Protein AF-A0A969UF67-F1 (afdb_monomer_lite)

pLDDT: mean 74.46, std 15.71, range [41.19, 95.12]

Structure (mmCIF, N/CA/C/O backbone):
data_AF-A0A969UF67-F1
#
_entry.id   AF-A0A969UF67-F1
#
loop_
_atom_site.group_PDB
_atom_site.id
_atom_site.type_symbol
_atom_site.label_atom_id
_atom_site.label_alt_id
_atom_site.label_comp_id
_atom_site.label_asym_id
_atom_site.label_entity_id
_atom_site.label_seq_id
_atom_site.pdbx_PDB_ins_code
_atom_site.Cartn_x
_atom_site.Cartn_y
_atom_site.Cartn_z
_atom_site.occupancy
_atom_site.B_iso_or_equiv
_atom_site.auth_seq_id
_atom_site.auth_comp_id
_atom_site.auth_asym_id
_atom_site.auth_atom_id
_atom_site.pdbx_PDB_model_num
ATOM 1 N N . MET A 1 1 ? 3.416 -7.848 -2.454 1.00 58.00 1 MET A N 1
ATOM 2 C CA . MET A 1 1 ? 2.653 -6.579 -2.508 1.00 58.00 1 MET A CA 1
ATOM 3 C C . MET A 1 1 ? 2.759 -5.960 -3.895 1.00 58.00 1 MET A C 1
ATOM 5 O O . MET A 1 1 ? 1.726 -5.675 -4.475 1.00 58.00 1 MET A O 1
ATOM 9 N N . LEU A 1 2 ? 3.969 -5.862 -4.459 1.00 57.66 2 LEU A N 1
ATOM 10 C CA . LEU A 1 2 ? 4.208 -5.375 -5.827 1.00 57.66 2 LEU A CA 1
ATOM 11 C C . LEU A 1 2 ? 3.470 -6.168 -6.922 1.00 57.66 2 LEU A C 1
ATOM 13 O O . LEU A 1 2 ? 2.902 -5.563 -7.819 1.00 57.66 2 LEU A O 1
ATOM 17 N N . THR A 1 3 ? 3.374 -7.494 -6.796 1.00 62.31 3 THR A N 1
ATOM 18 C CA . THR A 1 3 ? 2.673 -8.382 -7.751 1.00 62.31 3 THR A CA 1
ATOM 19 C C . THR A 1 3 ? 1.154 -8.174 -7.843 1.00 62.31 3 THR A C 1
ATOM 21 O O . THR A 1 3 ? 0.510 -8.727 -8.725 1.00 62.31 3 THR A O 1
ATOM 24 N N . GLU A 1 4 ? 0.565 -7.409 -6.921 1.00 66.81 4 GLU A N 1
ATOM 25 C CA . GLU A 1 4 ? -0.887 -7.173 -6.826 1.00 66.81 4 GLU A CA 1
ATOM 26 C C . GLU A 1 4 ? -1.295 -5.804 -7.387 1.00 66.81 4 GLU A C 1
ATOM 28 O O . GLU A 1 4 ? -2.483 -5.504 -7.544 1.00 66.81 4 GLU A O 1
ATOM 33 N N . LEU A 1 5 ? -0.308 -4.946 -7.663 1.00 65.19 5 LEU A N 1
ATOM 34 C CA . LEU A 1 5 ? -0.516 -3.714 -8.407 1.00 65.19 5 LEU A CA 1
ATOM 35 C C . LEU A 1 5 ? -0.648 -4.082 -9.885 1.00 65.19 5 LEU A C 1
ATOM 37 O O . LEU A 1 5 ? 0.089 -4.918 -10.404 1.00 65.19 5 LEU A O 1
ATOM 41 N N . LYS A 1 6 ? -1.636 -3.496 -10.565 1.00 69.88 6 LYS A N 1
ATOM 42 C CA . LYS A 1 6 ? -1.894 -3.834 -11.966 1.00 69.88 6 LYS A CA 1
ATOM 43 C C . LYS A 1 6 ? -0.736 -3.292 -12.817 1.00 69.88 6 LYS A C 1
ATOM 45 O O . LYS A 1 6 ? -0.441 -2.107 -12.689 1.00 69.88 6 LYS A O 1
ATOM 50 N N . PRO A 1 7 ? -0.133 -4.084 -13.723 1.00 62.09 7 PRO A N 1
ATOM 51 C CA . PRO A 1 7 ? 0.987 -3.627 -14.554 1.00 62.09 7 PRO A CA 1
ATOM 52 C C . PRO A 1 7 ? 0.691 -2.337 -15.331 1.00 62.09 7 PRO A C 1
ATOM 54 O O . PRO A 1 7 ? 1.520 -1.440 -15.364 1.00 62.09 7 PRO A O 1
ATOM 57 N N . ARG A 1 8 ? -0.538 -2.193 -15.843 1.00 62.47 8 ARG A N 1
ATOM 58 C CA . ARG A 1 8 ? -1.009 -0.973 -16.515 1.00 62.47 8 ARG A CA 1
ATOM 59 C C . ARG A 1 8 ? -1.010 0.263 -15.609 1.00 62.47 8 ARG A C 1
ATOM 61 O O . ARG A 1 8 ? -0.645 1.342 -16.046 1.00 62.47 8 ARG A O 1
ATOM 68 N N . GLU A 1 9 ? -1.396 0.104 -14.345 1.00 66.62 9 GLU A N 1
ATOM 69 C CA . GLU A 1 9 ? -1.396 1.202 -13.367 1.00 66.62 9 GLU A CA 1
ATOM 70 C C . GLU A 1 9 ? 0.042 1.660 -13.071 1.00 66.62 9 GLU A C 1
ATOM 72 O O . GLU A 1 9 ? 0.305 2.852 -12.953 1.00 66.62 9 GLU A O 1
ATOM 77 N N . LEU A 1 10 ? 0.986 0.715 -13.011 1.00 65.56 10 LEU A N 1
ATOM 78 C CA . LEU A 1 10 ? 2.413 1.003 -12.844 1.00 65.56 10 LEU A CA 1
ATOM 79 C C . LEU A 1 10 ? 3.024 1.659 -14.088 1.00 65.56 10 LEU A C 1
ATOM 81 O O . LEU A 1 10 ? 3.838 2.567 -13.951 1.00 65.56 10 LEU A O 1
ATOM 85 N N . ALA A 1 11 ? 2.611 1.239 -15.283 1.00 60.62 11 ALA A N 1
ATOM 86 C CA . ALA A 1 11 ? 3.032 1.849 -16.538 1.00 60.62 11 ALA A CA 1
ATOM 87 C C . ALA A 1 11 ? 2.482 3.275 -16.715 1.00 60.62 11 ALA A C 1
ATOM 89 O O . ALA A 1 11 ? 3.193 4.146 -17.209 1.00 60.62 11 ALA A O 1
ATOM 90 N N . GLU A 1 12 ? 1.260 3.559 -16.251 1.00 65.75 12 GLU A N 1
ATOM 91 C CA . GLU A 1 12 ? 0.697 4.919 -16.215 1.00 65.75 12 GLU A CA 1
ATOM 92 C C . GLU A 1 12 ? 1.505 5.839 -15.284 1.00 65.75 12 GLU A C 1
ATOM 94 O O . GLU A 1 12 ? 1.814 6.975 -15.650 1.00 65.75 12 GLU A O 1
ATOM 99 N N . ILE A 1 13 ? 1.929 5.332 -14.121 1.00 64.00 13 ILE A N 1
ATOM 100 C CA . ILE A 1 13 ? 2.833 6.054 -13.211 1.00 64.00 13 ILE A CA 1
ATOM 101 C C . ILE A 1 13 ? 4.186 6.297 -13.890 1.00 64.00 13 ILE A C 1
ATOM 103 O O . ILE A 1 13 ? 4.686 7.417 -13.870 1.00 64.00 13 ILE A O 1
ATOM 107 N N . ALA A 1 14 ? 4.748 5.286 -14.550 1.00 59.44 14 ALA A N 1
ATOM 108 C CA . ALA A 1 14 ? 6.003 5.410 -15.287 1.00 59.44 14 ALA A CA 1
ATOM 109 C C . ALA A 1 14 ? 5.918 6.443 -16.426 1.00 59.44 14 ALA A C 1
ATOM 111 O O . ALA A 1 14 ? 6.830 7.238 -16.624 1.00 59.44 14 ALA A O 1
ATOM 112 N N . SER A 1 15 ? 4.789 6.463 -17.137 1.00 57.66 15 SER A N 1
ATOM 113 C CA . SER A 1 15 ? 4.546 7.340 -18.288 1.00 57.66 15 SER A CA 1
ATOM 114 C C . SER A 1 15 ? 4.296 8.795 -17.891 1.00 57.66 15 SER A C 1
ATOM 116 O O . SER A 1 15 ? 4.534 9.708 -18.680 1.00 57.66 15 SER A O 1
ATOM 118 N N . SER A 1 16 ? 3.819 9.036 -16.668 1.00 54.53 16 SER A N 1
ATOM 119 C CA . SER A 1 16 ? 3.577 10.388 -16.157 1.00 54.53 16 SER A CA 1
ATOM 120 C C . SER A 1 16 ? 4.854 11.209 -15.910 1.00 54.53 16 SER A C 1
ATOM 122 O O . SER A 1 16 ? 4.763 12.433 -15.829 1.00 54.53 16 SER A O 1
ATOM 124 N N . ASP A 1 17 ? 6.026 10.561 -15.878 1.00 54.22 17 ASP A N 1
ATOM 125 C CA . ASP A 1 17 ? 7.350 11.207 -15.849 1.00 54.22 17 ASP A CA 1
ATOM 126 C C . ASP A 1 17 ? 7.841 11.651 -17.249 1.00 54.22 17 ASP A C 1
ATOM 128 O O . ASP A 1 17 ? 8.952 12.160 -17.392 1.00 54.22 17 ASP A O 1
ATOM 132 N N . GLY A 1 18 ? 7.004 11.522 -18.290 1.00 50.91 18 GLY A N 1
ATOM 133 C CA . GLY A 1 18 ? 7.235 12.111 -19.616 1.00 50.91 18 GLY A CA 1
ATOM 134 C C . GLY A 1 18 ? 7.726 11.146 -20.697 1.00 50.91 18 GLY A C 1
ATOM 135 O O . GLY A 1 18 ? 7.812 11.548 -21.857 1.00 50.91 18 GLY A O 1
ATOM 136 N N . GLU A 1 19 ? 7.983 9.879 -20.367 1.00 55.28 19 GLU A N 1
ATOM 137 C CA . GLU A 1 19 ? 8.389 8.852 -21.331 1.00 55.28 19 GLU A CA 1
ATOM 138 C C . GLU A 1 19 ? 7.634 7.540 -21.089 1.00 55.28 19 GLU A C 1
ATOM 140 O O . GLU A 1 19 ? 7.644 6.981 -19.995 1.00 55.28 19 GLU A O 1
ATOM 145 N N . THR A 1 20 ? 6.967 7.035 -22.127 1.00 62.28 20 THR A N 1
ATOM 146 C CA . THR A 1 20 ? 6.230 5.768 -22.079 1.00 62.28 20 THR A CA 1
ATOM 147 C C . THR A 1 20 ? 7.204 4.592 -22.024 1.00 62.28 20 THR A C 1
ATOM 149 O O . THR A 1 20 ? 7.825 4.254 -23.032 1.00 62.28 20 THR A O 1
ATOM 152 N N . LEU A 1 21 ? 7.338 3.973 -20.851 1.00 70.19 21 LEU A N 1
ATOM 153 C CA . LEU A 1 21 ? 7.994 2.674 -20.680 1.00 70.19 21 LEU A CA 1
ATOM 154 C C . LEU A 1 21 ? 7.063 1.552 -21.157 1.00 70.19 21 LEU A C 1
ATOM 156 O O . LEU A 1 21 ? 5.859 1.610 -20.926 1.00 70.19 21 LEU A O 1
ATOM 160 N N . ASP A 1 22 ? 7.627 0.524 -21.794 1.00 76.69 22 ASP A N 1
ATOM 161 C CA . ASP A 1 22 ? 6.887 -0.672 -22.211 1.00 76.69 22 ASP A CA 1
ATOM 162 C C . ASP A 1 22 ? 6.265 -1.386 -20.993 1.00 76.69 22 ASP A C 1
ATOM 164 O O . ASP A 1 22 ? 6.967 -1.758 -20.045 1.00 76.69 22 ASP A O 1
ATOM 168 N N . ASP A 1 23 ? 4.948 -1.604 -21.028 1.00 72.31 23 ASP A N 1
ATOM 169 C CA . ASP A 1 23 ? 4.180 -2.332 -20.012 1.00 72.31 23 ASP A CA 1
ATOM 170 C C . ASP A 1 23 ? 4.804 -3.701 -19.687 1.00 72.31 23 ASP A C 1
ATOM 172 O O . ASP A 1 23 ? 4.804 -4.139 -18.530 1.00 72.31 23 ASP A O 1
ATOM 176 N N . GLU A 1 24 ? 5.354 -4.384 -20.696 1.00 79.75 24 GLU A N 1
ATOM 177 C CA . GLU A 1 24 ? 5.987 -5.694 -20.536 1.00 79.75 24 GLU A CA 1
ATOM 178 C C . GLU A 1 24 ? 7.323 -5.596 -19.785 1.00 79.75 24 GLU A C 1
ATOM 180 O O . GLU A 1 24 ? 7.614 -6.444 -18.937 1.00 79.75 24 GLU A O 1
ATOM 185 N N . LEU A 1 25 ? 8.105 -4.537 -20.018 1.00 81.81 25 LEU A N 1
ATOM 186 C CA . LEU A 1 25 ? 9.336 -4.267 -19.271 1.00 81.81 25 LEU A CA 1
ATOM 187 C C . LEU A 1 25 ? 9.029 -4.007 -17.794 1.00 81.81 25 LEU A C 1
ATOM 189 O O . LEU A 1 25 ? 9.652 -4.608 -16.915 1.00 81.81 25 LEU A O 1
ATOM 193 N N . VAL A 1 26 ? 8.039 -3.155 -17.516 1.00 77.94 26 VAL A N 1
ATOM 194 C CA . VAL A 1 26 ? 7.611 -2.843 -16.143 1.00 77.94 26 VAL A CA 1
ATOM 195 C C . VAL A 1 26 ? 7.131 -4.110 -15.435 1.00 77.94 26 VAL A C 1
ATOM 197 O O . VAL A 1 26 ? 7.557 -4.390 -14.312 1.00 77.94 26 VAL A O 1
ATOM 200 N N . ARG A 1 27 ? 6.310 -4.932 -16.105 1.00 81.00 27 ARG A N 1
ATOM 201 C CA . ARG A 1 27 ? 5.854 -6.223 -15.571 1.00 81.00 27 ARG A CA 1
ATOM 202 C C . ARG A 1 27 ? 7.028 -7.131 -15.208 1.00 81.00 27 ARG A C 1
ATOM 204 O O . ARG A 1 27 ? 7.050 -7.678 -14.105 1.00 81.00 27 ARG A O 1
ATOM 211 N N . ARG A 1 28 ? 8.000 -7.281 -16.114 1.00 83.56 28 ARG A N 1
ATOM 212 C CA . ARG A 1 28 ? 9.174 -8.141 -15.912 1.00 83.56 28 ARG A CA 1
ATOM 213 C C . ARG A 1 28 ? 10.002 -7.706 -14.712 1.00 83.56 28 ARG A C 1
ATOM 215 O O . ARG A 1 28 ? 10.332 -8.548 -13.882 1.00 83.56 28 ARG A O 1
ATOM 222 N N . VAL A 1 29 ? 10.276 -6.408 -14.568 1.00 84.81 29 VAL A N 1
ATOM 223 C CA . VAL A 1 29 ? 11.019 -5.894 -13.406 1.00 84.81 29 VAL A CA 1
ATOM 224 C C . VAL A 1 29 ? 10.256 -6.142 -12.104 1.00 84.81 29 VAL A C 1
ATOM 226 O O . VAL A 1 29 ? 10.835 -6.645 -11.143 1.00 84.81 29 VAL A O 1
ATOM 229 N N . CYS A 1 30 ? 8.945 -5.885 -12.068 1.00 77.69 30 CYS A N 1
ATOM 230 C CA . CYS A 1 30 ? 8.132 -6.142 -10.876 1.00 77.69 30 CYS A CA 1
ATOM 231 C C . CYS A 1 30 ? 8.069 -7.627 -10.480 1.00 77.69 30 CYS A C 1
ATOM 233 O O . CYS A 1 30 ? 7.968 -7.932 -9.290 1.00 77.69 30 CYS A O 1
ATOM 235 N N . ASN A 1 31 ? 8.160 -8.536 -11.452 1.00 81.12 31 ASN A N 1
ATOM 236 C CA . ASN A 1 31 ? 8.185 -9.983 -11.234 1.00 81.12 31 ASN A CA 1
ATOM 237 C C . ASN A 1 31 ? 9.597 -10.558 -11.022 1.00 81.12 31 ASN A C 1
ATOM 239 O O . ASN A 1 31 ? 9.726 -11.762 -10.815 1.00 81.12 31 ASN A O 1
ATOM 243 N N . SER A 1 32 ? 10.649 -9.728 -11.047 1.00 81.81 32 SER A N 1
ATOM 244 C CA . SER A 1 32 ? 12.052 -10.182 -11.005 1.00 81.81 32 SER A CA 1
ATOM 245 C C . SER A 1 32 ? 12.435 -11.117 -12.168 1.00 81.81 32 SER A C 1
ATOM 247 O O . SER A 1 32 ? 13.227 -12.044 -12.008 1.00 81.81 32 SER A O 1
ATOM 249 N N . GLU A 1 33 ? 11.863 -10.882 -13.349 1.00 85.69 33 GLU A N 1
ATOM 250 C CA . GLU A 1 33 ? 12.163 -11.602 -14.589 1.00 85.69 33 GLU A CA 1
ATOM 251 C C . GLU A 1 33 ? 13.336 -10.959 -15.355 1.00 85.69 33 GLU A C 1
ATOM 253 O O . GLU A 1 33 ? 13.739 -9.823 -15.101 1.00 85.69 33 GLU A O 1
ATOM 258 N N . SER A 1 34 ? 13.896 -11.684 -16.330 1.00 84.50 34 SER A N 1
ATOM 259 C CA . SER A 1 34 ? 15.023 -11.183 -17.126 1.00 84.50 34 SER A CA 1
ATOM 260 C C . SER A 1 34 ? 14.604 -10.080 -18.108 1.00 84.50 34 SER A C 1
ATOM 262 O O . SER A 1 34 ? 13.706 -10.259 -18.940 1.00 84.50 34 SER A O 1
ATOM 264 N N . ILE A 1 35 ? 15.331 -8.962 -18.049 1.00 86.00 35 ILE A N 1
ATOM 265 C CA . ILE A 1 35 ? 15.166 -7.772 -18.899 1.00 86.00 35 ILE A CA 1
ATOM 266 C C . ILE A 1 35 ? 16.348 -7.550 -19.857 1.00 86.00 35 ILE A C 1
ATOM 268 O O . ILE A 1 35 ? 16.471 -6.491 -20.459 1.00 86.00 35 ILE A O 1
ATOM 272 N N . GLY A 1 36 ? 17.215 -8.553 -20.039 1.00 85.31 36 GLY A N 1
ATOM 273 C CA . GLY A 1 36 ? 18.444 -8.422 -20.837 1.00 85.31 36 GLY A CA 1
ATOM 274 C C . GLY A 1 36 ? 18.242 -8.158 -22.337 1.00 85.31 36 GLY A C 1
ATOM 275 O O . GLY A 1 36 ? 19.208 -7.861 -23.030 1.00 85.31 36 GLY A O 1
ATOM 276 N N . ALA A 1 37 ? 17.008 -8.269 -22.839 1.00 86.38 37 ALA A N 1
ATOM 277 C CA . ALA A 1 37 ? 16.647 -7.928 -24.217 1.00 86.38 37 ALA A CA 1
ATOM 278 C C . ALA A 1 37 ? 16.404 -6.420 -24.431 1.00 86.38 37 ALA A C 1
ATOM 280 O O . ALA A 1 37 ? 16.350 -5.978 -25.575 1.00 86.38 37 ALA A O 1
ATOM 281 N N . TYR A 1 38 ? 16.252 -5.651 -23.349 1.00 85.81 38 TYR A N 1
ATOM 282 C CA . TYR A 1 38 ? 16.010 -4.208 -23.383 1.00 85.81 38 TYR A CA 1
ATOM 283 C C . TYR A 1 38 ? 17.323 -3.426 -23.349 1.00 85.81 38 TYR A C 1
ATOM 285 O O . TYR A 1 38 ? 18.352 -3.932 -22.889 1.00 85.81 38 TYR A O 1
ATOM 293 N N . THR A 1 39 ? 17.297 -2.178 -23.809 1.00 88.62 39 THR A N 1
ATOM 294 C CA . THR A 1 39 ? 18.471 -1.297 -23.775 1.00 88.62 39 THR A CA 1
ATOM 295 C C . THR A 1 39 ? 18.892 -0.979 -22.336 1.00 88.62 39 THR A C 1
ATOM 297 O O . THR A 1 39 ? 18.093 -1.044 -21.403 1.00 88.62 39 THR A O 1
ATOM 300 N N . ILE A 1 40 ? 20.162 -0.612 -22.132 1.00 87.00 40 ILE A N 1
ATOM 301 C CA . ILE A 1 40 ? 20.679 -0.269 -20.793 1.00 87.00 40 ILE A CA 1
ATOM 302 C C . ILE A 1 40 ? 19.894 0.905 -20.185 1.00 87.00 40 ILE A C 1
ATOM 304 O O . ILE A 1 40 ? 19.601 0.890 -18.991 1.00 87.00 40 ILE A O 1
ATOM 308 N N . GLU A 1 41 ? 19.515 1.891 -21.001 1.00 85.31 41 GLU A N 1
ATOM 309 C CA . GLU A 1 41 ? 18.721 3.043 -20.563 1.00 85.31 41 GLU A CA 1
ATOM 310 C C . GLU A 1 41 ? 17.328 2.622 -20.072 1.00 85.31 41 GLU A C 1
ATOM 312 O O . GLU A 1 41 ? 16.903 3.029 -18.991 1.00 85.31 41 GLU A O 1
ATOM 317 N N . GLU A 1 42 ? 16.636 1.755 -20.816 1.00 84.06 42 GLU A N 1
ATOM 318 C CA . GLU A 1 42 ? 15.334 1.207 -20.419 1.00 84.06 42 GLU A CA 1
ATOM 319 C C . GLU A 1 42 ? 15.428 0.390 -19.125 1.00 84.06 42 GLU A C 1
ATOM 321 O O . GLU A 1 42 ? 14.600 0.551 -18.227 1.00 84.06 42 GLU A O 1
ATOM 326 N N . GLN A 1 43 ? 16.468 -0.437 -18.983 1.00 87.00 43 GLN A N 1
ATOM 327 C CA . GLN A 1 43 ? 16.700 -1.212 -17.763 1.00 87.00 43 GLN A CA 1
ATOM 328 C C . GLN A 1 43 ? 16.924 -0.304 -16.545 1.00 87.00 43 GLN A C 1
ATOM 330 O O . GLN A 1 43 ? 16.366 -0.549 -15.475 1.00 87.00 43 GLN A O 1
ATOM 335 N N . GLN A 1 44 ? 17.720 0.761 -16.688 1.00 86.94 44 GLN A N 1
ATOM 336 C CA . GLN A 1 44 ? 17.967 1.721 -15.608 1.00 86.94 44 GLN A CA 1
ATOM 337 C C . GLN A 1 44 ? 16.688 2.445 -15.184 1.00 86.94 44 GLN A C 1
ATOM 339 O O . GLN A 1 44 ? 16.418 2.550 -13.986 1.00 86.94 44 GLN A O 1
ATOM 344 N N . LYS A 1 45 ? 15.877 2.892 -16.148 1.00 82.50 45 LYS A N 1
ATOM 345 C CA . LYS A 1 45 ? 14.589 3.546 -15.881 1.00 82.50 45 LYS A CA 1
ATOM 346 C C . LYS A 1 45 ? 13.612 2.604 -15.180 1.00 82.50 45 LYS A C 1
ATOM 348 O O . LYS A 1 45 ? 13.023 2.976 -14.167 1.00 82.50 45 LYS A O 1
ATOM 353 N N . ALA A 1 46 ? 13.489 1.367 -15.657 1.00 82.88 46 ALA A N 1
ATOM 354 C CA . ALA A 1 46 ? 12.612 0.375 -15.042 1.00 82.88 46 ALA A CA 1
ATOM 355 C C . ALA A 1 46 ? 13.049 0.027 -13.605 1.00 82.88 46 ALA A C 1
ATOM 357 O O . ALA A 1 46 ? 12.209 -0.085 -12.712 1.00 82.88 46 ALA A O 1
ATOM 358 N N . ASN A 1 47 ? 14.357 -0.054 -13.346 1.00 84.81 47 ASN A N 1
ATOM 359 C CA . ASN A 1 47 ? 14.889 -0.232 -11.992 1.00 84.81 47 ASN A CA 1
ATOM 360 C C . ASN A 1 47 ? 14.621 0.984 -11.090 1.00 84.81 47 ASN A C 1
ATOM 362 O O . ASN A 1 47 ? 14.268 0.815 -9.923 1.00 84.81 47 ASN A O 1
ATOM 366 N N . ALA A 1 48 ? 14.750 2.208 -11.610 1.00 84.88 48 ALA A N 1
ATOM 367 C CA . ALA A 1 48 ? 14.429 3.421 -10.859 1.00 84.88 48 ALA A CA 1
ATOM 368 C C . ALA A 1 48 ? 12.939 3.475 -10.480 1.00 84.88 48 ALA A C 1
ATOM 370 O O . ALA A 1 48 ? 12.605 3.740 -9.323 1.00 84.88 48 ALA A O 1
ATOM 371 N N . LEU A 1 49 ? 12.051 3.138 -11.421 1.00 81.94 49 LEU A N 1
ATOM 372 C CA . LEU A 1 49 ? 10.618 2.992 -11.167 1.00 81.94 49 LEU A CA 1
ATOM 373 C C . LEU A 1 49 ? 10.352 1.935 -10.090 1.00 81.94 49 LEU A C 1
ATOM 375 O O . LEU A 1 49 ? 9.590 2.181 -9.158 1.00 81.94 49 LEU A O 1
ATOM 379 N N . PHE A 1 50 ? 10.999 0.773 -10.181 1.00 84.62 50 PHE A N 1
ATOM 380 C CA . PHE A 1 50 ? 10.850 -0.293 -9.193 1.00 84.62 50 PHE A CA 1
ATOM 381 C C . PHE A 1 50 ? 11.210 0.176 -7.779 1.00 84.62 50 PHE A C 1
ATOM 383 O O . PHE A 1 50 ? 10.420 -0.012 -6.852 1.00 84.62 50 PHE A O 1
ATOM 390 N N . LEU A 1 51 ? 12.353 0.850 -7.620 1.00 87.19 51 LEU A N 1
ATOM 391 C CA . LEU A 1 51 ? 12.775 1.420 -6.337 1.00 87.19 51 LEU A CA 1
ATOM 392 C C . LEU A 1 51 ? 11.794 2.486 -5.833 1.00 87.19 51 LEU A C 1
ATOM 394 O O . LEU A 1 51 ? 11.487 2.531 -4.640 1.00 87.19 51 LEU A O 1
ATOM 398 N N . HIS A 1 52 ? 11.255 3.314 -6.732 1.00 84.44 52 HIS A N 1
ATOM 399 C CA . HIS A 1 52 ? 10.234 4.294 -6.376 1.00 84.44 52 HIS A CA 1
ATOM 400 C C . HIS A 1 52 ? 8.978 3.614 -5.814 1.00 84.44 52 HIS A C 1
ATOM 402 O O . HIS A 1 52 ? 8.513 3.960 -4.725 1.00 84.44 52 HIS A O 1
ATOM 408 N N . VAL A 1 53 ? 8.451 2.607 -6.516 1.00 84.75 53 VAL A N 1
ATOM 409 C CA . VAL A 1 53 ? 7.261 1.859 -6.090 1.00 84.75 53 VAL A CA 1
ATOM 410 C C . VAL A 1 53 ? 7.520 1.121 -4.775 1.00 84.75 53 VAL A C 1
ATOM 412 O O . VAL A 1 53 ? 6.667 1.151 -3.884 1.00 84.75 53 VAL A O 1
ATOM 415 N N . GLN A 1 54 ? 8.701 0.524 -4.605 1.00 87.62 54 GLN A N 1
ATOM 416 C CA . GLN A 1 54 ? 9.103 -0.127 -3.359 1.00 87.62 54 GLN A CA 1
ATOM 417 C C . GLN A 1 54 ? 9.099 0.859 -2.184 1.00 87.62 54 GLN A C 1
ATOM 419 O O . GLN A 1 54 ? 8.457 0.591 -1.168 1.00 87.62 54 GLN A O 1
ATOM 424 N N . SER A 1 55 ? 9.704 2.037 -2.351 1.00 89.31 55 SER A N 1
ATOM 425 C CA . SER A 1 55 ? 9.706 3.092 -1.331 1.00 89.31 55 SER A CA 1
ATOM 426 C C . SER A 1 55 ? 8.286 3.542 -0.953 1.00 89.31 55 SER A C 1
ATOM 428 O O . SER A 1 55 ? 7.991 3.791 0.222 1.00 89.31 55 SER A O 1
ATOM 430 N N . ARG A 1 56 ? 7.353 3.597 -1.920 1.00 88.44 56 ARG A N 1
ATOM 431 C CA . ARG A 1 56 ? 5.935 3.894 -1.639 1.00 88.44 56 ARG A CA 1
ATOM 432 C C . ARG A 1 56 ? 5.217 2.762 -0.909 1.00 88.44 56 ARG A C 1
ATOM 434 O O . ARG A 1 56 ? 4.355 3.052 -0.080 1.00 88.44 56 ARG A O 1
ATOM 441 N N . CYS A 1 57 ? 5.557 1.503 -1.183 1.00 89.31 57 CYS A N 1
ATOM 442 C CA . CYS A 1 57 ? 5.048 0.356 -0.427 1.00 89.31 57 CYS A CA 1
ATOM 443 C C . CYS A 1 57 ? 5.520 0.407 1.029 1.00 89.31 57 CYS A C 1
ATOM 445 O O . CYS A 1 57 ? 4.703 0.316 1.938 1.00 89.31 57 CYS A O 1
ATOM 447 N N . GLU A 1 58 ? 6.815 0.629 1.256 1.00 91.25 58 GLU A N 1
ATOM 448 C CA . GLU A 1 58 ? 7.396 0.740 2.600 1.00 91.25 58 GLU A CA 1
ATOM 449 C C . GLU A 1 58 ? 6.776 1.897 3.385 1.00 91.25 58 GLU A C 1
ATOM 451 O O . GLU A 1 58 ? 6.305 1.719 4.507 1.00 91.25 58 GLU A O 1
ATOM 456 N N . SER A 1 59 ? 6.665 3.067 2.752 1.00 91.00 59 SER A N 1
ATOM 457 C CA . SER A 1 59 ? 6.011 4.235 3.346 1.00 91.00 59 SER A CA 1
ATOM 458 C C . SER A 1 59 ? 4.534 3.998 3.675 1.00 91.00 59 SER A C 1
ATOM 460 O O . SER A 1 59 ? 3.991 4.677 4.543 1.00 91.00 59 SER A O 1
ATOM 462 N N . ALA A 1 60 ? 3.840 3.121 2.944 1.00 91.75 60 ALA A N 1
ATOM 463 C CA . ALA A 1 60 ? 2.455 2.757 3.236 1.00 91.75 60 ALA A CA 1
ATOM 464 C C . ALA A 1 60 ? 2.372 1.770 4.406 1.00 91.75 60 ALA A C 1
ATOM 466 O O . ALA A 1 60 ? 1.524 1.939 5.276 1.00 91.75 60 ALA A O 1
ATOM 467 N N . SER A 1 61 ? 3.276 0.790 4.467 1.00 91.00 61 SER A N 1
ATOM 468 C CA . SER A 1 61 ? 3.355 -0.154 5.586 1.00 91.00 61 SER A CA 1
ATOM 469 C C . SER A 1 61 ? 3.621 0.559 6.912 1.00 91.00 61 SER A C 1
ATOM 471 O O . SER A 1 61 ? 2.897 0.323 7.870 1.00 91.00 61 SER A O 1
ATOM 473 N N . ILE A 1 62 ? 4.568 1.505 6.943 1.00 92.12 62 ILE A N 1
ATOM 474 C CA . ILE A 1 62 ? 4.864 2.320 8.137 1.00 92.12 62 ILE A CA 1
ATOM 475 C C . ILE A 1 62 ? 3.621 3.087 8.610 1.00 92.12 62 ILE A C 1
ATOM 477 O O . ILE A 1 62 ? 3.359 3.193 9.806 1.00 92.12 62 ILE A O 1
ATOM 481 N N . GLU A 1 63 ? 2.840 3.628 7.674 1.00 94.00 63 GLU A N 1
ATOM 482 C CA . GLU A 1 63 ? 1.615 4.363 7.992 1.00 94.00 63 GLU A CA 1
ATOM 483 C C . GLU A 1 63 ? 0.545 3.446 8.597 1.00 94.00 63 GLU A C 1
ATOM 485 O O . GLU A 1 63 ? -0.044 3.785 9.623 1.00 94.00 63 GLU A O 1
ATOM 490 N N . VAL A 1 64 ? 0.341 2.261 8.012 1.00 92.38 64 VAL A N 1
ATOM 491 C CA . VAL A 1 64 ? -0.564 1.238 8.559 1.00 92.38 64 VAL A CA 1
ATOM 492 C C . VAL A 1 64 ? -0.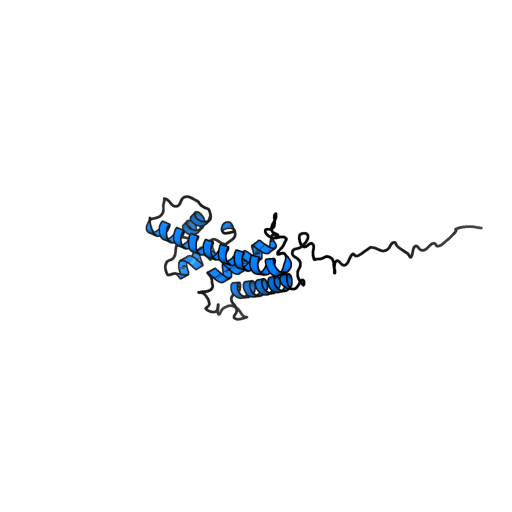113 0.807 9.957 1.00 92.38 64 VAL A C 1
ATOM 494 O O . VAL A 1 64 ? -0.932 0.780 10.876 1.00 92.38 64 VAL A O 1
ATOM 497 N N . ASP A 1 65 ? 1.179 0.535 10.146 1.00 91.00 65 ASP A N 1
ATOM 498 C CA . ASP A 1 65 ? 1.749 0.143 11.438 1.00 91.00 65 ASP A CA 1
ATOM 499 C C . ASP A 1 65 ? 1.541 1.225 12.507 1.00 91.00 65 ASP A C 1
ATOM 501 O O . ASP A 1 65 ? 1.249 0.899 13.657 1.00 91.00 65 ASP A O 1
ATOM 505 N N . GLY A 1 66 ? 1.588 2.507 12.131 1.00 91.88 66 GLY A N 1
ATOM 506 C CA . GLY A 1 66 ? 1.273 3.624 13.023 1.00 91.88 66 GLY A CA 1
ATOM 507 C C . GLY A 1 66 ? -0.153 3.568 13.583 1.00 91.88 66 GLY A C 1
ATOM 508 O O . GLY A 1 66 ? -0.346 3.717 14.789 1.00 91.88 66 GLY A O 1
ATOM 509 N N . TYR A 1 67 ? -1.153 3.288 12.740 1.00 91.81 67 TYR A N 1
ATOM 510 C CA . TYR A 1 67 ? -2.541 3.116 13.193 1.00 91.81 67 TYR A CA 1
ATOM 511 C C . TYR A 1 67 ? -2.733 1.847 14.025 1.00 91.81 67 TYR A C 1
ATOM 513 O O . TYR A 1 67 ? -3.508 1.843 14.983 1.00 91.81 67 TYR A O 1
ATOM 521 N N . LEU A 1 68 ? -2.035 0.766 13.673 1.00 90.12 68 LEU A N 1
ATOM 522 C CA . LEU A 1 68 ? -2.107 -0.492 14.410 1.00 90.12 68 LEU A CA 1
ATOM 523 C C . LEU A 1 68 ? -1.481 -0.375 15.797 1.00 90.12 68 LEU A C 1
ATOM 525 O O . LEU A 1 68 ? -2.054 -0.895 16.752 1.00 90.12 68 LEU A O 1
ATOM 529 N N . ALA A 1 69 ? -0.358 0.331 15.933 1.00 89.44 69 ALA A N 1
ATOM 530 C CA . ALA A 1 69 ? 0.349 0.504 17.199 1.00 89.44 69 ALA A CA 1
ATOM 531 C C . ALA A 1 69 ? -0.518 1.166 18.281 1.00 89.44 69 ALA A C 1
ATOM 533 O O . ALA A 1 69 ? -0.387 0.823 19.454 1.00 89.44 69 ALA A O 1
ATOM 534 N N . LEU A 1 70 ? -1.459 2.040 17.894 1.00 88.06 70 LEU A N 1
ATOM 535 C CA . LEU A 1 70 ? -2.391 2.697 18.821 1.00 88.06 70 LEU A CA 1
ATOM 536 C C . LEU A 1 70 ? -3.283 1.715 19.590 1.00 88.06 70 LEU A C 1
ATOM 538 O O . LEU A 1 70 ? -3.758 2.043 20.674 1.00 88.06 70 LEU A O 1
ATOM 542 N N . ARG A 1 71 ? -3.525 0.522 19.036 1.00 84.81 71 ARG A N 1
ATOM 543 C CA . ARG A 1 71 ? -4.432 -0.473 19.624 1.00 84.81 71 ARG A CA 1
ATOM 544 C C . ARG A 1 71 ? -3.785 -1.829 19.888 1.00 84.81 71 ARG A C 1
ATOM 546 O O . ARG A 1 71 ? -4.148 -2.503 20.845 1.00 84.81 71 ARG A O 1
ATOM 553 N N . PHE A 1 72 ? -2.843 -2.233 19.046 1.00 82.62 72 PHE A N 1
ATOM 554 C CA . PHE A 1 72 ? -2.195 -3.542 19.061 1.00 82.62 72 PHE A CA 1
ATOM 555 C C . PHE A 1 72 ? -0.699 -3.449 19.379 1.00 82.62 72 PHE A C 1
ATOM 557 O O . PHE A 1 72 ? 0.026 -4.378 19.040 1.00 82.62 72 PHE A O 1
ATOM 564 N N . GLY A 1 73 ? -0.225 -2.362 20.004 1.00 78.06 73 GLY A N 1
ATOM 565 C CA . GLY A 1 73 ? 1.202 -2.109 20.259 1.00 78.06 73 GLY A CA 1
ATOM 566 C C . GLY A 1 73 ? 1.978 -3.311 20.815 1.00 78.06 73 GLY A C 1
ATOM 567 O O . GLY A 1 73 ? 3.037 -3.636 20.293 1.00 78.06 73 GLY A O 1
ATOM 568 N N . ASP A 1 74 ? 1.406 -4.046 21.773 1.00 78.00 74 ASP A N 1
ATOM 569 C CA . ASP A 1 74 ? 2.039 -5.234 22.379 1.00 78.00 74 ASP A CA 1
ATOM 570 C C . ASP A 1 74 ? 1.947 -6.515 21.520 1.00 78.00 74 ASP A C 1
ATOM 572 O O . ASP A 1 74 ? 2.511 -7.552 21.862 1.00 78.00 74 ASP A O 1
ATOM 576 N N . SER A 1 75 ? 1.176 -6.485 20.431 1.00 77.69 75 SER A N 1
ATOM 577 C CA . SER A 1 75 ? 0.891 -7.623 19.540 1.00 77.69 75 SER A CA 1
ATOM 578 C C . SER A 1 75 ? 1.506 -7.473 18.144 1.00 77.69 75 SER A C 1
ATOM 580 O O . SER A 1 75 ? 1.268 -8.321 17.281 1.00 77.69 75 SER A O 1
ATOM 582 N N . LEU A 1 76 ? 2.279 -6.409 17.912 1.00 80.38 76 LEU A N 1
ATOM 583 C CA . LEU A 1 76 ? 3.051 -6.210 16.689 1.00 80.38 76 LEU A CA 1
ATOM 584 C C . LEU A 1 76 ? 4.485 -6.750 16.854 1.00 80.38 76 LEU A C 1
ATOM 586 O O . LEU A 1 76 ? 5.071 -6.606 17.926 1.00 80.38 76 LEU A O 1
ATOM 590 N N . PRO A 1 77 ? 5.088 -7.327 15.798 1.00 82.38 77 PRO A N 1
ATOM 591 C CA . PRO A 1 77 ? 4.497 -7.597 14.487 1.00 82.38 77 PRO A CA 1
ATOM 592 C C . PRO A 1 77 ? 3.543 -8.804 14.515 1.00 82.38 77 PRO A C 1
ATOM 594 O O . PRO A 1 77 ? 3.773 -9.786 15.220 1.00 82.38 77 PRO A O 1
ATOM 597 N N . PHE A 1 78 ? 2.485 -8.768 13.699 1.00 78.81 78 PHE A N 1
ATOM 598 C CA . PHE A 1 78 ? 1.577 -9.910 13.573 1.00 78.81 78 PHE A CA 1
ATOM 599 C C . PHE A 1 78 ? 2.290 -11.122 12.960 1.00 78.81 78 PHE A C 1
ATOM 601 O O . PHE A 1 78 ? 2.866 -11.026 11.878 1.00 78.81 78 PHE A O 1
ATOM 608 N N . THR A 1 79 ? 2.167 -12.295 13.589 1.00 80.19 79 THR A N 1
ATOM 609 C CA . THR A 1 79 ? 2.672 -13.562 13.024 1.00 80.19 79 THR A CA 1
ATOM 610 C C . THR A 1 79 ? 1.969 -13.929 11.715 1.00 80.19 79 THR A C 1
ATOM 612 O O . THR A 1 79 ? 2.565 -14.513 10.815 1.00 80.19 79 THR A O 1
ATOM 615 N N . THR A 1 80 ? 0.685 -13.594 11.594 1.00 80.62 80 THR A N 1
ATOM 616 C CA . THR A 1 80 ? -0.094 -13.779 10.366 1.00 80.62 80 THR A CA 1
ATOM 617 C C . THR A 1 80 ? -0.962 -12.542 10.159 1.00 80.62 80 THR A C 1
ATOM 619 O O . THR A 1 80 ? -2.016 -12.430 10.787 1.00 80.62 80 THR A O 1
ATOM 622 N N . PRO A 1 81 ? -0.517 -11.576 9.337 1.00 81.50 81 PRO A N 1
ATOM 623 C CA . PRO A 1 81 ? -1.256 -10.340 9.143 1.00 81.50 81 PRO A CA 1
ATOM 624 C C . PRO A 1 81 ? -2.606 -10.623 8.462 1.00 81.50 81 PRO A C 1
ATOM 626 O O . PRO A 1 81 ? -2.647 -11.336 7.453 1.00 81.50 81 PRO A O 1
ATOM 629 N N . PRO A 1 82 ? -3.719 -10.061 8.969 1.00 85.94 82 PRO A N 1
ATOM 630 C CA . PRO A 1 82 ? -5.015 -10.169 8.314 1.00 85.94 82 PRO A CA 1
ATOM 631 C C . PRO A 1 82 ? -4.968 -9.644 6.867 1.00 85.94 82 PRO A C 1
ATOM 633 O O . PRO A 1 82 ? -4.368 -8.591 6.627 1.00 85.94 82 PRO A O 1
ATOM 636 N N . PRO A 1 83 ? -5.656 -10.290 5.902 1.00 86.12 83 PRO A N 1
ATOM 637 C CA . PRO A 1 83 ? -5.670 -9.853 4.501 1.00 86.12 83 PRO A CA 1
ATOM 638 C C . PRO A 1 83 ? -6.104 -8.395 4.306 1.00 86.12 83 PRO A C 1
ATOM 640 O O . PRO A 1 83 ? -5.655 -7.736 3.370 1.00 86.12 83 PRO A O 1
ATOM 643 N N . MET A 1 84 ? -6.935 -7.870 5.212 1.00 88.62 84 MET A N 1
ATOM 644 C CA . MET A 1 84 ? -7.382 -6.475 5.199 1.00 88.62 84 MET A CA 1
ATOM 645 C C . MET A 1 84 ? -6.214 -5.479 5.268 1.00 88.62 84 MET A C 1
ATOM 647 O O . MET A 1 84 ? -6.241 -4.466 4.575 1.00 88.62 84 MET A O 1
ATOM 651 N N . LEU A 1 85 ? -5.153 -5.786 6.025 1.00 89.75 85 LEU A N 1
ATOM 652 C CA . LEU A 1 85 ? -3.980 -4.909 6.130 1.00 89.75 85 LEU A CA 1
ATOM 653 C C . LEU A 1 85 ? -3.283 -4.740 4.779 1.00 89.75 85 LEU A C 1
ATOM 655 O O . LEU A 1 85 ? -2.864 -3.642 4.423 1.00 89.75 85 LEU A O 1
ATOM 659 N N . LYS A 1 86 ? -3.230 -5.815 3.984 1.00 89.12 86 LYS A N 1
ATOM 660 C CA . LYS A 1 86 ? -2.698 -5.779 2.617 1.00 89.12 86 LYS A CA 1
ATOM 661 C C . LYS A 1 86 ? -3.559 -4.895 1.711 1.00 89.12 86 LYS A C 1
ATOM 663 O O . LYS A 1 86 ? -3.010 -4.156 0.900 1.00 89.12 86 LYS A O 1
ATOM 668 N N . VAL A 1 87 ? -4.886 -4.947 1.852 1.00 90.06 87 VAL A N 1
ATOM 669 C CA . VAL A 1 87 ? -5.813 -4.096 1.082 1.00 90.06 87 VAL A CA 1
ATOM 670 C C . VAL A 1 87 ? -5.597 -2.619 1.410 1.00 90.06 87 VAL A C 1
ATOM 672 O O . VAL A 1 87 ? -5.479 -1.806 0.493 1.00 90.06 87 VAL A O 1
ATOM 675 N N . TRP A 1 88 ? -5.480 -2.274 2.693 1.00 93.19 88 TRP A N 1
ATOM 676 C CA . TRP A 1 88 ? -5.221 -0.898 3.121 1.00 93.19 88 TRP A CA 1
ATOM 677 C C . TRP A 1 88 ? -3.854 -0.394 2.666 1.00 93.19 88 TRP A C 1
ATOM 679 O O . TRP A 1 88 ? -3.770 0.679 2.072 1.00 93.19 88 TRP A O 1
ATOM 689 N N . ALA A 1 89 ? -2.802 -1.196 2.850 1.00 91.88 89 ALA A N 1
ATOM 690 C CA . ALA A 1 89 ? -1.464 -0.854 2.382 1.00 91.88 89 ALA A CA 1
ATOM 691 C C . ALA A 1 89 ? -1.459 -0.589 0.867 1.00 91.88 89 ALA A C 1
ATOM 693 O O . ALA A 1 89 ? -0.905 0.411 0.421 1.00 91.88 89 ALA A O 1
ATOM 694 N N . LEU A 1 90 ? -2.147 -1.418 0.070 1.00 89.50 90 LEU A N 1
ATOM 695 C CA . LEU A 1 90 ? -2.273 -1.211 -1.376 1.00 89.50 90 LEU A CA 1
ATOM 696 C C . LEU A 1 90 ? -3.039 0.071 -1.728 1.00 89.50 90 LEU A C 1
ATOM 698 O O . LEU A 1 90 ? -2.625 0.783 -2.640 1.00 89.50 90 LEU A O 1
ATOM 702 N N . ALA A 1 91 ? -4.129 0.389 -1.026 1.00 89.81 91 ALA A N 1
ATOM 703 C CA . ALA A 1 91 ? -4.883 1.622 -1.258 1.00 89.81 91 ALA A CA 1
ATOM 704 C C . ALA A 1 91 ? -4.029 2.874 -0.990 1.00 89.81 91 ALA A C 1
ATOM 706 O O . ALA A 1 91 ? -4.031 3.807 -1.795 1.00 89.81 91 ALA A O 1
ATOM 707 N N . ILE A 1 92 ? -3.246 2.861 0.092 1.00 91.19 92 ILE A N 1
ATOM 708 C CA . ILE A 1 92 ? -2.317 3.941 0.446 1.00 91.19 92 ILE A CA 1
ATOM 709 C C . ILE A 1 92 ? -1.173 4.025 -0.566 1.00 91.19 92 ILE A C 1
ATOM 711 O O . ILE A 1 92 ? -0.856 5.115 -1.034 1.00 91.19 92 ILE A O 1
ATOM 715 N N . THR A 1 93 ? -0.571 2.898 -0.957 1.00 90.81 93 THR A N 1
ATOM 716 C CA . THR A 1 93 ? 0.488 2.877 -1.976 1.00 90.81 93 THR A CA 1
ATOM 717 C C . THR A 1 93 ? 0.002 3.451 -3.299 1.00 90.81 93 THR A C 1
ATOM 719 O O . THR A 1 93 ? 0.677 4.317 -3.848 1.00 90.81 93 THR A O 1
ATOM 722 N N . ARG A 1 94 ? -1.180 3.040 -3.781 1.00 86.56 94 ARG A N 1
ATOM 723 C CA . ARG A 1 94 ? -1.787 3.623 -4.988 1.00 86.56 94 ARG A CA 1
ATOM 724 C C . ARG A 1 94 ? -1.939 5.128 -4.844 1.00 86.56 94 ARG A C 1
ATOM 726 O O . ARG A 1 94 ? -1.497 5.870 -5.709 1.00 86.56 94 ARG A O 1
ATOM 733 N N . TYR A 1 95 ? -2.496 5.596 -3.731 1.00 87.50 95 TYR A N 1
ATOM 734 C CA . TYR A 1 95 ? -2.626 7.029 -3.498 1.00 87.50 95 TYR A CA 1
ATOM 735 C C . TYR A 1 95 ? -1.281 7.753 -3.545 1.00 87.50 95 TYR A C 1
ATOM 737 O O . TYR A 1 95 ? -1.158 8.719 -4.290 1.00 87.50 95 TYR A O 1
ATOM 745 N N . LYS A 1 96 ? -0.262 7.261 -2.831 1.00 86.44 96 LYS A N 1
ATOM 746 C CA . LYS A 1 96 ? 1.085 7.857 -2.815 1.00 86.44 96 LYS A CA 1
ATOM 747 C C . LYS A 1 96 ? 1.752 7.864 -4.190 1.00 86.44 96 LYS A C 1
ATOM 749 O O . LYS A 1 96 ? 2.499 8.791 -4.479 1.00 86.44 96 LYS A O 1
ATOM 754 N N . LEU A 1 97 ? 1.484 6.857 -5.018 1.00 83.69 97 LEU A N 1
ATOM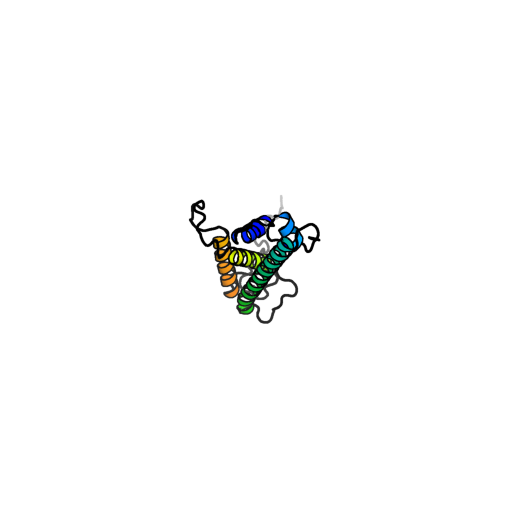 755 C CA . LEU A 1 97 ? 1.984 6.794 -6.388 1.00 83.69 97 LEU A CA 1
ATOM 756 C C . LEU A 1 97 ? 1.261 7.751 -7.333 1.00 83.69 97 LEU A C 1
ATOM 758 O O . LEU A 1 97 ? 1.885 8.221 -8.264 1.00 83.69 97 LEU A O 1
ATOM 762 N N . HIS A 1 98 ? -0.014 8.057 -7.091 1.00 78.56 98 HIS A N 1
ATOM 763 C CA . HIS A 1 98 ? -0.831 8.940 -7.935 1.00 78.56 98 HIS A CA 1
ATOM 764 C C . HIS A 1 98 ? -0.969 10.364 -7.361 1.00 78.56 98 HIS A C 1
ATOM 766 O O . HIS A 1 98 ? -1.807 11.143 -7.814 1.00 78.56 98 HIS A O 1
ATOM 772 N N . GLN A 1 99 ? -0.170 10.732 -6.351 1.00 69.00 99 GLN A N 1
ATOM 773 C CA . GLN A 1 99 ? -0.254 12.038 -5.678 1.00 69.00 99 GLN A CA 1
ATOM 774 C C . GLN A 1 99 ? 0.031 13.224 -6.607 1.00 69.00 99 GLN A C 1
ATOM 776 O O . GLN A 1 99 ? -0.505 14.312 -6.389 1.00 69.00 99 GLN A O 1
ATOM 781 N N . HIS A 1 100 ? 0.868 13.033 -7.626 1.00 61.38 100 HIS A N 1
ATOM 782 C CA . HIS A 1 100 ? 1.186 14.036 -8.645 1.00 61.38 100 HIS A CA 1
ATOM 783 C C . HIS A 1 100 ? 0.094 14.151 -9.716 1.00 61.38 100 HIS A C 1
ATOM 785 O O . HIS A 1 100 ? -0.100 15.233 -10.265 1.00 61.38 100 HIS A O 1
ATOM 791 N N . LEU A 1 101 ? -0.712 13.104 -9.924 1.00 53.81 101 LEU A N 1
ATOM 792 C CA . LEU A 1 101 ? -1.928 13.117 -10.750 1.00 53.81 101 LEU A CA 1
ATOM 793 C C . LEU A 1 101 ? -3.114 13.761 -10.018 1.00 53.81 101 LEU A C 1
ATOM 795 O O . LEU A 1 101 ? -4.274 13.435 -10.256 1.00 53.81 101 LEU A O 1
ATOM 799 N N . ARG A 1 102 ? -2.838 14.743 -9.152 1.00 50.81 102 ARG A N 1
ATOM 800 C CA . ARG A 1 102 ? -3.806 15.530 -8.369 1.00 50.81 102 ARG A CA 1
ATOM 801 C C . ARG A 1 102 ? -4.789 16.350 -9.223 1.00 50.81 102 ARG A C 1
ATOM 803 O O . ARG A 1 102 ? -5.501 17.212 -8.711 1.00 50.81 102 ARG A O 1
ATOM 810 N N . ILE A 1 103 ? -4.809 16.102 -10.526 1.00 47.94 103 ILE A N 1
ATOM 811 C CA . ILE A 1 103 ? -5.591 16.777 -11.539 1.00 47.94 103 ILE A CA 1
ATOM 812 C C . ILE A 1 103 ? -6.814 15.903 -11.811 1.00 47.94 103 ILE A C 1
ATOM 814 O O . ILE A 1 103 ? -6.764 14.973 -12.604 1.00 47.94 103 ILE A O 1
ATOM 818 N N . LEU A 1 104 ? -7.888 16.211 -11.080 1.00 48.03 104 LEU A N 1
ATOM 819 C CA . LEU A 1 104 ? -9.293 16.059 -11.470 1.00 48.03 104 LEU A CA 1
ATOM 820 C C . LEU A 1 104 ? -9.515 15.196 -12.722 1.00 48.03 104 LEU A C 1
ATOM 822 O O . LEU A 1 104 ? -9.428 15.703 -13.845 1.00 48.03 104 LEU A O 1
ATOM 826 N N . ASP A 1 105 ? -9.907 13.936 -12.533 1.00 50.19 105 ASP A N 1
ATOM 827 C CA . ASP A 1 105 ? -10.647 13.248 -13.585 1.00 50.19 105 ASP A CA 1
ATOM 828 C C . ASP A 1 105 ? -11.988 13.976 -13.734 1.00 50.19 105 ASP A C 1
ATOM 830 O O . ASP A 1 105 ? -12.916 13.795 -12.940 1.00 50.19 105 ASP A O 1
ATOM 834 N N . ARG A 1 106 ? -12.062 14.862 -14.734 1.00 48.62 106 ARG A N 1
ATOM 835 C CA . ARG A 1 106 ? -13.272 15.619 -15.089 1.00 48.62 106 ARG A CA 1
ATOM 836 C C . ARG A 1 106 ? -14.433 14.709 -15.516 1.00 48.62 106 ARG A C 1
ATOM 838 O O . ARG A 1 106 ? -15.521 15.224 -15.751 1.00 48.62 106 ARG A O 1
ATOM 845 N N . SER A 1 107 ? -14.211 13.397 -15.621 1.00 52.00 107 SER A N 1
ATOM 846 C CA . SER A 1 107 ? -15.207 12.396 -16.011 1.00 52.00 107 SER A CA 1
ATOM 847 C C . SER A 1 107 ? -15.919 11.749 -14.818 1.00 52.00 107 SER A C 1
ATOM 849 O O . SER A 1 107 ? -16.901 11.03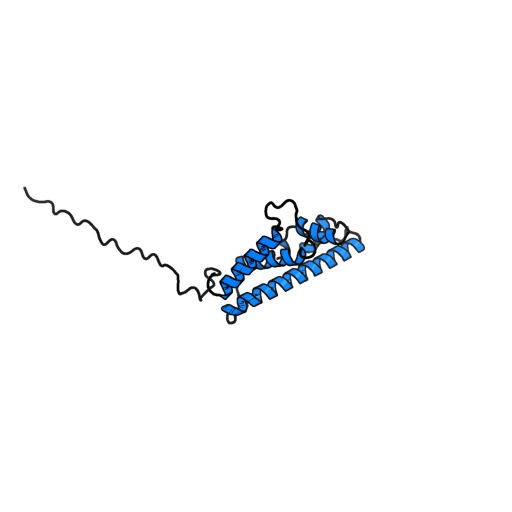8 -15.017 1.00 52.00 107 SER A O 1
ATOM 851 N N . SER A 1 108 ? -15.461 11.977 -13.581 1.00 51.56 108 SER A N 1
ATOM 852 C CA . SER A 1 108 ? -16.161 11.502 -12.383 1.00 51.56 108 SER A CA 1
ATOM 853 C C . SER A 1 108 ? -17.318 12.447 -12.049 1.00 51.56 108 SER A C 1
ATOM 855 O O . SER A 1 108 ? -17.089 13.620 -11.758 1.00 51.56 108 SER A O 1
ATOM 857 N N . GLU A 1 109 ? -18.558 11.943 -12.026 1.00 56.56 109 GLU A N 1
ATOM 858 C CA . GLU A 1 109 ? -19.761 12.709 -11.635 1.00 56.56 109 GLU A CA 1
ATOM 859 C C . GLU A 1 109 ? -19.649 13.348 -10.236 1.00 56.56 109 GLU A C 1
ATOM 861 O O . GLU A 1 109 ? -20.345 14.312 -9.930 1.00 56.56 109 GLU A O 1
ATOM 866 N N . SER A 1 110 ? -18.752 12.835 -9.386 1.00 60.47 110 SER A N 1
ATOM 867 C CA . SER A 1 110 ? -18.479 13.340 -8.032 1.00 60.47 110 SER A CA 1
ATOM 868 C C . SER A 1 110 ? -17.219 14.216 -7.940 1.00 60.47 110 SER A C 1
ATOM 870 O O . SER A 1 110 ? -16.897 14.712 -6.862 1.00 60.47 110 SER A O 1
ATOM 872 N N . GLY A 1 111 ? -16.490 14.422 -9.046 1.00 62.06 111 GLY A N 1
ATOM 873 C CA . GLY A 1 111 ? -15.284 15.259 -9.117 1.00 62.06 111 GLY A CA 1
ATOM 874 C C . GLY A 1 111 ? -14.062 14.719 -8.360 1.00 62.06 111 GLY A C 1
ATOM 875 O O . GLY A 1 111 ? -13.006 15.350 -8.375 1.00 62.06 111 GLY A O 1
ATOM 876 N N . GLN A 1 112 ? -14.176 13.558 -7.705 1.00 66.69 112 GLN A N 1
ATOM 877 C CA . GLN A 1 112 ? -13.103 12.930 -6.936 1.00 66.69 112 GLN A CA 1
ATOM 878 C C . GLN A 1 112 ? -12.562 11.703 -7.684 1.00 66.69 112 GLN A C 1
ATOM 880 O O . GLN A 1 112 ? -13.326 10.854 -8.147 1.00 66.69 112 GLN A O 1
ATOM 885 N N . HIS A 1 113 ? -11.235 11.605 -7.802 1.00 75.75 113 HIS A N 1
ATOM 886 C CA . HIS A 1 113 ? -10.568 10.460 -8.426 1.00 75.75 113 HIS A CA 1
ATOM 887 C C . HIS A 1 113 ? -10.765 9.194 -7.564 1.00 75.75 113 HIS A C 1
ATOM 889 O O . HIS A 1 113 ? -10.587 9.269 -6.341 1.00 75.75 113 HIS A O 1
ATOM 895 N N . PRO A 1 114 ? -11.070 8.017 -8.145 1.00 81.06 114 PRO A N 1
ATOM 896 C CA . PRO A 1 114 ? -11.382 6.800 -7.384 1.00 81.06 114 PRO A CA 1
ATOM 897 C C . PRO A 1 114 ? -10.259 6.362 -6.433 1.00 81.06 114 PRO A C 1
ATOM 899 O O . PRO A 1 114 ? -10.532 5.848 -5.349 1.00 81.06 114 PRO A O 1
ATOM 902 N N . VAL A 1 115 ? -8.992 6.609 -6.786 1.00 83.00 115 VAL A N 1
ATOM 903 C CA . VAL A 1 115 ? -7.848 6.324 -5.896 1.00 83.00 115 VAL A CA 1
ATOM 904 C C . VAL A 1 115 ? -7.896 7.184 -4.630 1.00 83.00 115 VAL A C 1
ATOM 906 O O . VAL A 1 115 ? -7.620 6.683 -3.543 1.00 83.00 115 VAL A O 1
ATOM 909 N N . HIS A 1 116 ? -8.290 8.454 -4.753 1.00 84.31 116 HIS A N 1
ATOM 910 C CA . HIS A 1 116 ? -8.416 9.356 -3.610 1.00 84.31 116 HIS A CA 1
ATOM 911 C C . HIS A 1 116 ? -9.581 8.942 -2.708 1.00 84.31 116 HIS A C 1
ATOM 913 O O . HIS A 1 116 ? -9.411 8.842 -1.496 1.00 84.31 116 HIS A O 1
ATOM 919 N N . ALA A 1 117 ? -10.739 8.629 -3.298 1.00 85.31 117 ALA A N 1
ATOM 920 C CA . ALA A 1 117 ? -11.901 8.150 -2.551 1.00 85.31 117 ALA A CA 1
ATOM 921 C C . ALA A 1 117 ? -11.586 6.857 -1.773 1.00 85.31 117 ALA A C 1
ATOM 923 O O . ALA A 1 117 ? -11.900 6.741 -0.588 1.00 85.31 117 ALA A O 1
ATOM 924 N N . ASN A 1 118 ? -10.896 5.906 -2.414 1.00 87.62 118 ASN A N 1
ATOM 925 C CA . ASN A 1 118 ? -10.481 4.656 -1.776 1.00 87.62 118 ASN A CA 1
ATOM 926 C C . ASN A 1 118 ? -9.470 4.887 -0.634 1.00 87.62 118 ASN A C 1
ATOM 928 O O . ASN A 1 118 ? -9.551 4.234 0.409 1.00 87.62 118 ASN A O 1
ATOM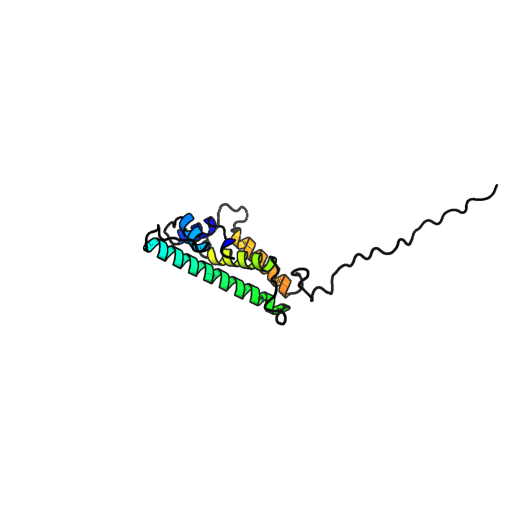 932 N N . TYR A 1 119 ? -8.543 5.836 -0.791 1.00 91.56 119 TYR A N 1
ATOM 933 C CA . TYR A 1 119 ? -7.627 6.239 0.279 1.00 91.56 119 TYR A CA 1
ATOM 934 C C . TYR A 1 119 ? -8.362 6.870 1.466 1.00 91.56 119 TYR A C 1
ATOM 936 O O . TYR A 1 119 ? -8.172 6.425 2.595 1.00 91.56 119 TYR A O 1
ATOM 944 N N . GLU A 1 120 ? -9.259 7.833 1.238 1.00 91.19 120 GLU A N 1
ATOM 945 C CA . GLU A 1 120 ? -10.042 8.445 2.319 1.00 91.19 120 GLU A CA 1
ATOM 946 C C . GLU A 1 120 ? -10.886 7.413 3.072 1.00 91.19 120 GLU A C 1
ATOM 948 O O . GLU A 1 120 ? -10.966 7.439 4.302 1.00 91.19 120 GLU A O 1
ATOM 953 N N . GLN A 1 121 ? -11.507 6.480 2.348 1.00 93.19 121 GLN A N 1
ATOM 954 C CA . GLN A 1 121 ? -12.255 5.384 2.954 1.00 93.19 121 GLN A CA 1
ATOM 955 C C . GLN A 1 121 ? -11.346 4.468 3.787 1.00 93.19 121 GLN A C 1
ATOM 957 O O . GLN A 1 121 ? -11.734 4.059 4.883 1.00 93.19 121 GLN A O 1
ATOM 962 N N . THR A 1 122 ? -10.141 4.176 3.296 1.00 94.38 122 THR A N 1
ATOM 963 C CA . THR A 1 122 ? -9.129 3.384 4.008 1.00 94.38 122 THR A CA 1
ATOM 964 C C . THR A 1 122 ? -8.707 4.071 5.306 1.00 94.38 122 THR A C 1
ATOM 966 O O . THR A 1 122 ? -8.776 3.458 6.369 1.00 94.38 122 THR A O 1
ATOM 969 N N . VAL A 1 123 ? -8.371 5.364 5.256 1.00 94.50 123 VAL A N 1
ATOM 970 C CA . VAL A 1 123 ? -8.016 6.158 6.443 1.00 94.50 123 VAL A CA 1
ATOM 971 C C . VAL A 1 123 ? -9.152 6.156 7.465 1.00 94.50 123 VAL A C 1
ATOM 973 O O . VAL A 1 123 ? -8.909 5.881 8.635 1.00 94.50 123 VAL A O 1
ATOM 976 N N . LYS A 1 124 ? -10.407 6.350 7.037 1.00 95.12 124 LYS A N 1
ATOM 977 C CA . LYS A 1 124 ? -11.576 6.284 7.936 1.00 95.12 124 LYS A CA 1
ATOM 978 C C . LYS A 1 124 ? -11.703 4.929 8.639 1.00 95.12 124 LYS A C 1
ATOM 980 O O . LYS A 1 124 ? -11.997 4.894 9.832 1.00 95.12 124 LYS A O 1
ATOM 985 N N . GLN A 1 125 ? -11.483 3.820 7.929 1.00 93.62 125 GLN A N 1
ATOM 986 C CA . GLN A 1 125 ? -11.519 2.478 8.525 1.00 93.62 125 GLN A CA 1
ATOM 987 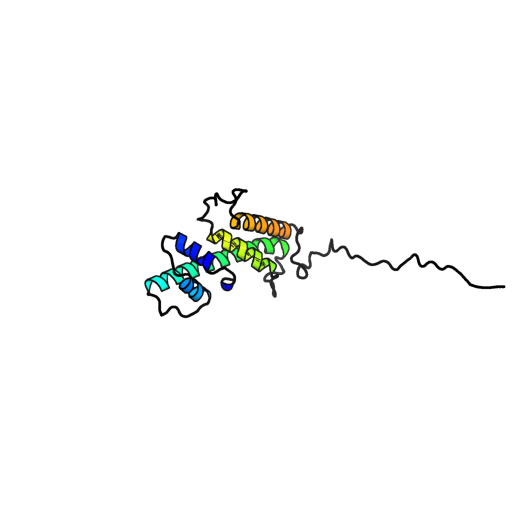C C . GLN A 1 125 ? -10.376 2.260 9.522 1.00 93.62 125 GLN A C 1
ATOM 989 O O . GLN A 1 125 ? -10.612 1.707 10.593 1.00 93.62 125 GLN A O 1
ATOM 994 N N . MET A 1 126 ? -9.163 2.722 9.210 1.00 94.06 126 MET A N 1
ATOM 995 C CA . MET A 1 126 ? -8.014 2.633 10.119 1.00 94.06 126 MET A CA 1
ATOM 996 C C . MET A 1 126 ? -8.207 3.495 11.372 1.00 94.06 126 MET A C 1
ATOM 998 O O . MET A 1 126 ? -7.925 3.041 12.480 1.00 94.06 126 MET A O 1
ATOM 1002 N N . THR A 1 127 ? -8.769 4.699 11.234 1.00 93.31 127 THR A N 1
ATOM 1003 C CA . THR A 1 127 ? -9.167 5.523 12.381 1.00 93.31 127 THR A CA 1
ATOM 1004 C C . THR A 1 127 ? -10.214 4.797 13.224 1.00 93.31 127 THR A C 1
ATOM 1006 O O . THR A 1 127 ? -10.011 4.623 14.423 1.00 93.31 127 THR A O 1
ATOM 1009 N N . ALA A 1 128 ? -11.275 4.266 12.609 1.00 91.94 128 ALA A N 1
ATOM 1010 C CA . ALA A 1 128 ? -12.279 3.474 13.319 1.00 91.94 128 ALA A CA 1
ATOM 1011 C C . ALA A 1 128 ? -11.670 2.241 14.013 1.00 91.94 128 ALA A C 1
ATOM 1013 O O . ALA A 1 128 ? -12.093 1.889 15.112 1.00 91.94 128 ALA A O 1
ATOM 1014 N N . LEU A 1 129 ? -10.657 1.602 13.420 1.00 91.00 129 LEU A N 1
ATOM 1015 C CA . LEU A 1 129 ? -9.916 0.506 14.045 1.00 91.00 129 LEU A CA 1
ATOM 1016 C C . LEU A 1 129 ? -9.177 0.977 15.299 1.00 91.00 129 LEU A C 1
ATOM 1018 O O . LEU A 1 129 ? -9.314 0.333 16.341 1.00 91.00 129 LEU A O 1
ATOM 1022 N N . SER A 1 130 ? -8.430 2.081 15.204 1.00 89.12 130 SER A N 1
ATOM 1023 C CA . SER A 1 130 ? -7.694 2.658 16.337 1.00 89.12 130 SER A CA 1
ATOM 1024 C C . SER A 1 130 ? -8.620 3.116 17.470 1.00 89.12 130 SER A C 1
ATOM 1026 O O . SER A 1 130 ? -8.279 2.966 18.636 1.00 89.12 130 SER A O 1
ATOM 1028 N N . GLU A 1 131 ? -9.831 3.574 17.140 1.00 89.06 131 GLU A N 1
ATOM 1029 C CA . GLU A 1 131 ? -10.874 3.957 18.101 1.00 89.06 131 GLU A CA 1
ATOM 1030 C C . GLU A 1 131 ? -11.652 2.759 18.677 1.00 89.06 131 GLU A C 1
ATOM 1032 O O . GLU A 1 131 ? -12.546 2.943 19.501 1.00 89.06 131 GLU A O 1
ATOM 1037 N N . GLY A 1 132 ? -11.374 1.530 18.228 1.00 85.75 132 GLY A N 1
ATOM 1038 C CA . GLY A 1 132 ? -12.086 0.330 18.682 1.00 85.75 132 GLY A CA 1
ATOM 1039 C C . GLY A 1 132 ? -13.449 0.082 18.021 1.00 85.75 132 GLY A C 1
ATOM 1040 O O . GLY A 1 132 ? -14.153 -0.846 18.406 1.00 85.75 132 GLY A O 1
ATOM 1041 N N . LYS A 1 133 ? -13.830 0.877 17.015 1.00 86.69 133 LYS A N 1
ATOM 1042 C CA . LYS A 1 133 ? -15.112 0.789 16.284 1.00 86.69 133 LYS A CA 1
ATOM 1043 C C . LYS A 1 133 ? -15.084 -0.190 15.107 1.00 86.69 133 LYS A C 1
ATOM 1045 O O . LYS A 1 133 ? -16.129 -0.506 14.543 1.00 86.69 133 LYS A O 1
ATOM 1050 N N . PHE A 1 134 ? -13.899 -0.639 14.710 1.00 84.69 134 PHE A N 1
ATOM 1051 C CA . PHE A 1 134 ? -13.687 -1.633 13.662 1.00 84.69 134 PHE A CA 1
ATOM 1052 C C . PHE A 1 134 ? -12.840 -2.783 14.211 1.00 84.69 134 PHE A C 1
ATOM 1054 O O . PHE A 1 134 ? -12.015 -2.581 15.098 1.00 84.69 134 PHE A O 1
ATOM 1061 N N . THR A 1 135 ? -13.024 -3.991 13.690 1.00 81.81 135 THR A N 1
ATOM 1062 C CA . THR A 1 135 ? -12.342 -5.203 14.162 1.00 81.81 135 THR A CA 1
ATOM 1063 C C . THR A 1 135 ? -11.710 -5.904 12.967 1.00 81.81 135 THR A C 1
ATOM 1065 O O . THR A 1 135 ? -12.372 -6.115 11.954 1.00 81.81 135 THR A O 1
ATOM 1068 N N . LEU A 1 136 ? -10.447 -6.324 13.085 1.00 78.69 136 LEU A N 1
ATOM 1069 C CA . LEU A 1 136 ? -9.721 -7.054 12.027 1.00 78.69 136 LEU A CA 1
ATOM 1070 C C . LEU A 1 136 ? -10.148 -8.536 11.888 1.00 78.69 136 LEU A C 1
ATOM 1072 O O . LEU A 1 136 ? -9.458 -9.331 11.251 1.00 78.69 136 LEU A O 1
ATOM 1076 N N . GLY A 1 137 ? -11.277 -8.922 12.486 1.00 72.50 137 GLY A N 1
ATOM 1077 C CA . GLY A 1 137 ? -11.744 -10.303 12.608 1.00 72.50 137 GLY A CA 1
ATOM 1078 C C . GLY A 1 137 ? -11.106 -11.063 13.778 1.00 72.50 137 GLY A C 1
ATOM 1079 O O . GLY A 1 137 ? -10.715 -10.473 14.781 1.00 72.50 137 GLY A O 1
ATOM 1080 N N . ALA A 1 138 ? -10.999 -12.389 13.640 1.00 55.06 138 ALA A N 1
ATOM 1081 C CA . ALA A 1 138 ? -10.611 -13.341 14.694 1.00 55.06 138 ALA A CA 1
ATOM 1082 C C . ALA A 1 138 ? -9.235 -13.102 15.355 1.00 55.06 138 ALA A C 1
ATOM 1084 O O . ALA A 1 138 ? -8.933 -13.717 16.374 1.00 55.06 138 ALA A O 1
ATOM 1085 N N . SER A 1 139 ? -8.403 -12.217 14.797 1.00 55.16 139 SER A N 1
ATOM 1086 C CA . SER A 1 139 ? -7.103 -11.853 15.371 1.00 55.16 139 SER A CA 1
ATOM 1087 C C . SER A 1 139 ? -7.186 -10.716 16.402 1.00 55.16 139 SER A C 1
ATOM 1089 O O . SER A 1 139 ? -6.191 -10.410 17.056 1.00 55.16 139 SER A O 1
ATOM 1091 N N . ASP A 1 140 ? -8.351 -10.085 16.558 1.00 57.69 140 ASP A N 1
ATOM 1092 C CA . ASP A 1 140 ? -8.566 -8.971 17.477 1.00 57.69 140 ASP A CA 1
ATOM 1093 C C . ASP A 1 140 ? -9.088 -9.478 18.834 1.00 57.69 140 ASP A C 1
ATOM 1095 O O . ASP A 1 140 ? -10.292 -9.620 19.061 1.00 57.69 140 ASP A O 1
ATOM 1099 N N . LYS A 1 141 ? -8.164 -9.745 19.767 1.00 55.72 141 LYS A N 1
ATOM 1100 C CA . LYS A 1 141 ? -8.490 -10.162 21.147 1.00 55.72 141 LYS A CA 1
ATOM 1101 C C . LYS A 1 141 ? -9.233 -9.082 21.952 1.00 55.72 141 LYS A C 1
ATOM 1103 O O . LYS A 1 141 ? -9.762 -9.388 23.017 1.00 55.72 141 LYS A O 1
ATOM 1108 N N . SER A 1 142 ? -9.288 -7.841 21.460 1.00 53.56 142 SER A N 1
ATOM 1109 C CA . SER A 1 142 ? -9.972 -6.715 22.105 1.00 53.56 142 SER A CA 1
ATOM 1110 C C . SER A 1 142 ? -11.461 -6.626 21.728 1.00 53.56 142 SER A C 1
ATOM 1112 O O . SER A 1 142 ? -12.198 -5.880 22.368 1.00 53.56 142 SER A O 1
ATOM 1114 N N . ALA A 1 143 ? -11.949 -7.425 20.770 1.00 51.16 143 ALA A N 1
ATOM 1115 C CA . ALA A 1 143 ? -13.349 -7.428 20.321 1.00 51.16 143 ALA A CA 1
ATOM 1116 C C . ALA A 1 143 ? -14.372 -7.993 21.340 1.00 51.16 143 ALA A C 1
ATOM 1118 O O . ALA A 1 143 ? -15.530 -8.238 20.998 1.00 51.16 143 ALA A O 1
ATOM 1119 N N . SER A 1 144 ? -13.980 -8.213 22.598 1.00 45.41 144 SER A N 1
ATOM 1120 C CA . SER A 1 144 ? -14.753 -8.970 23.589 1.00 45.41 144 SER A CA 1
ATOM 1121 C C . SER A 1 144 ? -15.937 -8.234 24.234 1.00 45.41 144 SER A C 1
ATOM 1123 O O . SER A 1 144 ? -16.515 -8.763 25.177 1.00 45.41 144 SER A O 1
ATOM 1125 N N . GLN A 1 145 ? -16.356 -7.061 23.745 1.00 51.97 145 GLN A N 1
ATOM 1126 C CA . GLN A 1 145 ? -17.461 -6.313 24.374 1.00 51.97 145 GLN A CA 1
ATOM 1127 C C . GLN A 1 145 ? -18.772 -6.257 23.574 1.00 51.97 145 GLN A C 1
ATOM 1129 O O . GLN A 1 145 ? -19.798 -5.924 24.157 1.00 51.97 145 GLN A O 1
ATOM 1134 N N . HIS A 1 146 ? -18.787 -6.620 22.283 1.00 47.09 146 HIS A N 1
ATOM 1135 C CA . HIS A 1 146 ? -19.997 -6.502 21.442 1.00 47.09 146 HIS A CA 1
ATOM 1136 C C . HIS A 1 146 ? -20.290 -7.728 20.568 1.00 47.09 146 HIS A C 1
ATOM 1138 O O . HIS A 1 146 ? -21.083 -7.644 19.630 1.00 47.09 146 HIS A O 1
ATOM 1144 N N . ALA A 1 147 ? -19.688 -8.885 20.861 1.00 44.75 147 ALA A N 1
ATOM 1145 C CA . ALA A 1 147 ? -20.118 -10.130 20.236 1.00 44.75 147 ALA A CA 1
ATOM 1146 C C . ALA A 1 147 ? -21.553 -10.441 20.695 1.00 44.75 147 ALA A C 1
ATOM 1148 O O . ALA A 1 147 ? -21.768 -10.981 21.780 1.00 44.75 147 ALA A O 1
ATOM 1149 N N . VAL A 1 148 ? -22.542 -10.067 19.877 1.00 54.88 148 VAL A N 1
ATOM 1150 C CA . VAL A 1 148 ? -23.936 -10.484 20.042 1.00 54.88 148 VAL A CA 1
ATOM 1151 C C . VAL A 1 148 ? -23.972 -11.994 19.830 1.00 54.88 148 VAL A C 1
ATOM 1153 O O . VAL A 1 148 ? -24.090 -12.494 18.714 1.00 54.88 148 VAL A O 1
ATOM 1156 N N . MET A 1 149 ? -23.805 -12.733 20.922 1.00 50.75 149 MET A N 1
ATOM 1157 C CA . MET A 1 149 ? -24.054 -14.163 20.961 1.00 50.75 149 MET A CA 1
ATOM 1158 C C . MET A 1 149 ? -25.565 -14.352 20.854 1.00 50.75 149 MET A C 1
ATOM 1160 O O . MET A 1 149 ? -26.292 -14.169 21.829 1.00 50.75 149 MET A O 1
ATOM 1164 N N . PHE A 1 150 ? -26.055 -14.719 19.671 1.00 54.97 150 PHE A N 1
ATOM 1165 C CA . PHE A 1 150 ? -27.401 -15.265 19.535 1.00 54.97 150 PHE A CA 1
ATOM 1166 C C . PHE A 1 150 ? -27.404 -16.667 20.147 1.00 54.97 150 PHE A C 1
ATOM 1168 O O . PHE A 1 150 ? -27.291 -17.676 19.456 1.00 54.97 150 PHE A O 1
ATOM 1175 N N . GLY A 1 151 ? -27.487 -16.729 21.475 1.00 47.28 151 GLY A N 1
ATOM 1176 C CA . GLY A 1 151 ? -27.852 -17.952 22.164 1.00 47.28 151 GLY A CA 1
ATOM 1177 C C . GLY A 1 151 ? -29.288 -18.274 21.778 1.00 47.28 151 GLY A C 1
ATOM 1178 O O . GLY A 1 151 ? -30.205 -17.548 22.154 1.00 47.28 151 GLY A O 1
ATOM 1179 N N . SER A 1 152 ? -29.501 -19.333 21.000 1.00 54.59 152 SER A N 1
ATOM 1180 C CA . SER A 1 152 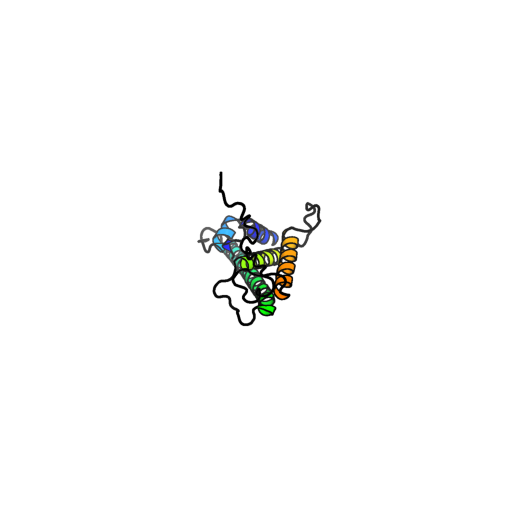? -30.840 -19.889 20.849 1.00 54.59 152 SER A CA 1
ATOM 1181 C C . SER A 1 152 ? -31.276 -20.394 22.224 1.00 54.59 152 SER A C 1
ATOM 1183 O O . SER A 1 152 ? -30.826 -21.452 22.669 1.00 54.59 152 SER A O 1
ATOM 1185 N N . GLU A 1 153 ? -32.095 -19.617 22.928 1.00 56.22 153 GLU A N 1
ATOM 1186 C CA . GLU A 1 153 ? -32.700 -20.060 24.178 1.00 56.22 153 GLU A CA 1
ATOM 1187 C C . GLU A 1 153 ? -33.549 -21.307 23.887 1.00 56.22 153 GLU A C 1
ATOM 1189 O O . GLU A 1 153 ? -34.269 -21.371 22.883 1.00 56.22 153 GLU A O 1
ATOM 1194 N N . ALA A 1 154 ? -33.415 -22.340 24.722 1.00 60.41 154 ALA A N 1
ATOM 1195 C CA . ALA A 1 154 ? -34.160 -23.582 24.558 1.00 60.41 154 ALA A CA 1
ATOM 1196 C C . ALA A 1 154 ? -35.666 -23.277 24.468 1.00 60.41 154 ALA A C 1
ATOM 1198 O O . ALA A 1 154 ? -36.188 -22.512 25.277 1.00 60.41 154 ALA A O 1
ATOM 1199 N N . LYS A 1 155 ? -36.362 -23.871 23.485 1.00 56.31 155 LYS A N 1
ATOM 1200 C CA . LYS A 1 155 ? -37.816 -23.736 23.268 1.00 56.31 155 LYS A CA 1
ATOM 1201 C C . LYS A 1 155 ? -38.579 -23.854 24.600 1.00 56.31 155 LYS A C 1
ATOM 1203 O O . LYS A 1 155 ? -38.796 -24.958 25.084 1.00 56.31 155 LYS A O 1
ATOM 1208 N N . ARG A 1 156 ? -39.024 -22.727 25.174 1.00 60.94 156 ARG A N 1
ATOM 1209 C CA . ARG A 1 156 ? -39.808 -22.703 26.431 1.00 60.94 156 ARG A CA 1
ATOM 1210 C C . ARG A 1 156 ? -41.308 -22.908 26.226 1.00 60.94 156 ARG A C 1
ATOM 1212 O O . ARG A 1 156 ? -42.042 -23.068 27.192 1.00 60.94 156 ARG A O 1
ATOM 1219 N N . PHE A 1 157 ? -41.751 -22.954 24.971 1.00 57.66 157 PHE A N 1
ATOM 1220 C CA . PHE A 1 157 ? -43.138 -23.212 24.592 1.00 57.66 157 PHE A CA 1
ATOM 1221 C C . PHE A 1 157 ? -43.228 -24.493 23.758 1.00 57.66 157 PHE A C 1
ATOM 1223 O O . PHE A 1 157 ? -43.464 -24.470 22.551 1.00 57.66 157 PHE A O 1
ATOM 1230 N N . GLY A 1 158 ? -42.999 -25.630 24.415 1.00 54.88 158 GLY A N 1
ATOM 1231 C CA . GLY A 1 158 ? -43.537 -26.908 23.964 1.00 54.88 158 GLY A CA 1
ATOM 1232 C C . GLY A 1 158 ? -44.987 -26.984 24.424 1.00 54.88 158 GLY A C 1
ATOM 1233 O O . GLY A 1 158 ? -45.266 -26.905 25.616 1.00 54.88 158 GLY A O 1
ATOM 1234 N N . ARG A 1 159 ? -45.929 -27.069 23.486 1.00 59.38 159 ARG A N 1
ATOM 1235 C CA . ARG A 1 159 ? -47.338 -27.293 23.801 1.00 59.38 159 ARG A CA 1
ATOM 1236 C C . ARG A 1 159 ? -47.490 -28.743 24.262 1.00 59.38 159 ARG A C 1
ATOM 1238 O O . ARG A 1 159 ? -47.769 -29.617 23.447 1.00 59.38 159 ARG A O 1
ATOM 1245 N N . ASP A 1 160 ? -47.318 -28.988 25.557 1.00 61.47 160 ASP A N 1
ATOM 1246 C CA . ASP A 1 160 ? -47.834 -30.193 26.203 1.00 61.47 160 ASP A CA 1
ATOM 1247 C C . ASP A 1 160 ? -49.363 -30.127 26.163 1.00 61.47 160 ASP A C 1
ATOM 1249 O O . ASP A 1 160 ? -50.035 -29.592 27.042 1.00 61.47 160 ASP A O 1
ATOM 1253 N N . SER A 1 161 ? -49.936 -30.620 25.070 1.00 51.38 161 SER A N 1
ATOM 1254 C CA . SER A 1 161 ? -51.367 -30.866 24.983 1.00 51.38 161 SER A CA 1
ATOM 1255 C C . SER A 1 161 ? -51.599 -32.199 24.290 1.00 51.38 161 SER A C 1
ATOM 1257 O O . SER A 1 161 ? -51.654 -32.261 23.066 1.00 51.38 161 SER A O 1
ATOM 1259 N N . ARG A 1 162 ? -51.795 -33.263 25.067 1.00 47.03 162 ARG A N 1
ATOM 1260 C CA . ARG A 1 162 ? -53.110 -33.671 25.595 1.00 47.03 162 ARG A CA 1
ATOM 1261 C C . ARG A 1 162 ? -53.060 -35.188 25.805 1.00 47.03 162 ARG A C 1
ATOM 1263 O O . ARG A 1 162 ? -53.021 -35.952 24.849 1.00 47.03 162 ARG A O 1
ATOM 1270 N N . SER A 1 163 ? -53.051 -35.585 27.075 1.00 51.34 163 SER A N 1
ATOM 1271 C CA . SER A 1 163 ? -53.406 -36.929 27.534 1.00 51.34 163 SER A CA 1
ATOM 1272 C C . SER A 1 163 ? -54.659 -37.411 26.790 1.00 51.34 163 SER A C 1
ATOM 1274 O O . SER A 1 163 ? -55.707 -36.763 26.849 1.00 51.34 163 SER A O 1
ATOM 1276 N N . GLY A 1 164 ? -54.505 -38.488 26.019 1.00 50.03 164 GLY A N 1
ATOM 1277 C CA . GLY A 1 164 ? -55.587 -39.193 25.350 1.00 50.03 164 GLY A CA 1
ATOM 1278 C C . GLY A 1 164 ? -56.058 -40.358 26.213 1.00 50.03 164 GLY A C 1
ATOM 1279 O O . GLY A 1 164 ? -55.320 -41.319 26.409 1.00 50.03 164 GLY A O 1
ATOM 1280 N N . GLY A 1 165 ? -57.290 -40.253 26.701 1.00 43.38 165 GLY A N 1
ATOM 1281 C CA . GLY A 1 165 ? -58.056 -41.298 27.381 1.00 43.38 165 GLY A CA 1
ATOM 1282 C C . GLY A 1 165 ? -58.999 -40.673 28.417 1.00 43.38 165 GLY A C 1
ATOM 1283 O O . GLY A 1 165 ? -58.620 -39.655 29.001 1.00 43.38 165 GLY A O 1
ATOM 1284 N N . PRO A 1 166 ? -60.199 -41.219 28.695 1.00 49.25 166 PRO A N 1
ATOM 1285 C CA . PRO A 1 166 ? -60.820 -42.450 28.191 1.00 49.25 166 PRO A CA 1
ATOM 1286 C C . PRO A 1 166 ? -62.155 -42.195 27.452 1.00 49.25 166 PRO A C 1
ATOM 1288 O O . PRO A 1 166 ? -62.751 -41.137 27.624 1.00 49.25 166 PRO A O 1
ATOM 1291 N N . LEU A 1 167 ? -62.622 -43.179 26.676 1.00 41.19 167 LEU A N 1
ATOM 1292 C CA . LEU A 1 167 ? -63.999 -43.706 26.635 1.00 41.19 167 LEU A CA 1
ATOM 1293 C C . LEU A 1 167 ? -63.968 -45.060 25.913 1.00 41.19 167 LEU A C 1
ATOM 1295 O O . LEU A 1 167 ? -63.317 -45.127 24.847 1.00 41.19 167 LEU A O 1
#

Radius of gyration: 25.72 Å; chains: 1; bounding box: 85×60×52 Å

Secondary structure (DSSP, 8-state):
-GGGS-HHHHHHHHHTTTS---HHHHHHHHTT---TTS-HHHHHHHHHHHHHHHHHHHHHHHHHHHHHHHHHGGGPSPSS--HHHHHHHHHHHHHHHSSS--S--TT-TTSS-HHHHHHHHHHHHHHHHHTTSS--STT-TT-TT----------------------

Sequence (167 aa):
MLTELKPRELAEIASSDGETLDDELVRRVCNSESIGAYTIEEQQKANALFLHVQSRCESASIEVDGYLALRFGDSLPFTTPPPMLKVWALAITRYKLHQHLRILDRSSESGQHPVHANYEQTVKQMTALSEGKFTLGASDKSASQHAVMFGSEAKRFGRDSRSGGPL

Foldseek 3Di:
DLLPPDLVLLQVLLCVVPDRQDSVLLNCVSVVHDPVVDDPVSNVSSVVSVVVLVVLLVVLLVVLVVLCCLQCVVCPPPPDDQVVSVVLSVLSSSCVSCVVVVDFPVPDPVRDDVSVVSNVVSVVQSNCVSVVNHDSPPVRPPVPPDPPPPDPDPPPDDPPDDDDDDD